Protein AF-A0A4U3AWV3-F1 (afdb_monomer)

Organism: NCBI:txid1890302

Structure (mmCIF, N/CA/C/O backbone):
data_AF-A0A4U3AWV3-F1
#
_entry.id   AF-A0A4U3AWV3-F1
#
loop_
_atom_site.group_PDB
_atom_site.id
_atom_site.type_symbol
_atom_site.label_atom_id
_atom_site.label_alt_id
_atom_site.label_comp_id
_atom_site.label_asym_id
_atom_site.label_entity_id
_atom_site.label_seq_id
_atom_site.pdbx_PDB_ins_code
_atom_site.Cartn_x
_atom_site.Cartn_y
_atom_site.Cartn_z
_atom_site.occupancy
_atom_site.B_iso_or_equiv
_atom_site.auth_seq_id
_atom_site.auth_comp_id
_atom_site.auth_asym_id
_atom_site.auth_atom_id
_atom_site.pdbx_PDB_model_num
ATOM 1 N N . LEU A 1 1 ? 7.880 30.386 -1.476 1.00 82.19 1 LEU A N 1
ATOM 2 C CA . LEU A 1 1 ? 9.144 29.768 -1.946 1.00 82.19 1 LEU A CA 1
ATOM 3 C C . LEU A 1 1 ? 9.639 28.678 -0.998 1.00 82.19 1 LEU A C 1
ATOM 5 O O . LEU A 1 1 ? 9.719 27.547 -1.443 1.00 82.19 1 LEU A O 1
ATOM 9 N N . PHE A 1 2 ? 9.853 28.958 0.294 1.00 93.25 2 PHE A N 1
ATOM 10 C CA . PHE A 1 2 ? 10.348 27.966 1.268 1.00 93.25 2 PHE A CA 1
ATOM 11 C C . PHE A 1 2 ? 9.569 26.633 1.290 1.00 93.25 2 PHE A C 1
ATOM 13 O O . PHE A 1 2 ? 10.170 25.578 1.136 1.00 93.25 2 PHE A O 1
ATOM 20 N N . ILE A 1 3 ? 8.232 26.672 1.379 1.00 95.44 3 ILE A N 1
ATOM 21 C CA . ILE A 1 3 ? 7.384 25.461 1.382 1.00 95.44 3 ILE A CA 1
ATOM 22 C C . ILE A 1 3 ? 7.586 24.621 0.110 1.00 95.44 3 ILE A C 1
ATOM 24 O O . ILE A 1 3 ? 7.703 23.404 0.190 1.00 95.44 3 ILE A O 1
ATOM 28 N N . ALA A 1 4 ? 7.669 25.267 -1.058 1.00 94.56 4 ALA A N 1
ATOM 29 C CA . ALA A 1 4 ? 7.855 24.577 -2.333 1.00 94.56 4 ALA A CA 1
ATOM 30 C C . ALA A 1 4 ? 9.228 23.896 -2.406 1.00 94.56 4 ALA A C 1
ATOM 32 O O . ALA A 1 4 ? 9.315 22.744 -2.825 1.00 94.56 4 ALA A O 1
ATOM 33 N N . THR A 1 5 ? 10.287 24.564 -1.943 1.00 96.00 5 THR A N 1
ATOM 34 C CA . THR A 1 5 ? 11.630 23.975 -1.867 1.00 96.00 5 THR A CA 1
ATOM 35 C C . THR A 1 5 ? 11.672 22.793 -0.901 1.00 96.00 5 THR A C 1
ATOM 37 O O . THR A 1 5 ? 12.226 21.756 -1.250 1.00 96.00 5 THR A O 1
ATOM 40 N N . VAL A 1 6 ? 11.047 22.909 0.276 1.00 97.06 6 VAL A N 1
ATOM 41 C CA . VAL A 1 6 ? 10.999 21.824 1.271 1.00 97.06 6 VAL A CA 1
ATOM 42 C C . VAL A 1 6 ? 10.217 20.620 0.745 1.00 97.06 6 VAL A C 1
ATOM 44 O O . VAL A 1 6 ? 10.702 19.498 0.864 1.00 97.06 6 VAL A O 1
ATOM 47 N N . LEU A 1 7 ? 9.056 20.826 0.112 1.00 96.81 7 LEU A N 1
ATOM 48 C CA . LEU A 1 7 ? 8.305 19.729 -0.507 1.00 96.81 7 LEU A CA 1
ATOM 49 C C . LEU A 1 7 ? 9.101 19.075 -1.636 1.00 96.81 7 LEU A C 1
ATOM 51 O O . LEU A 1 7 ? 9.144 17.855 -1.703 1.00 96.81 7 LEU A O 1
ATOM 55 N N . THR A 1 8 ? 9.750 19.870 -2.490 1.00 96.44 8 THR A N 1
ATOM 56 C CA . THR A 1 8 ? 10.525 19.351 -3.628 1.00 96.44 8 THR A CA 1
ATOM 57 C C . THR A 1 8 ? 11.744 18.557 -3.159 1.00 96.44 8 THR A C 1
ATOM 59 O O . THR A 1 8 ? 12.007 17.473 -3.670 1.00 96.44 8 THR A O 1
ATOM 62 N N . ALA A 1 9 ? 12.471 19.054 -2.154 1.00 96.00 9 ALA A N 1
ATOM 63 C CA . ALA A 1 9 ? 13.581 18.326 -1.545 1.00 96.00 9 ALA A CA 1
ATOM 64 C C . ALA A 1 9 ? 13.106 17.056 -0.820 1.00 96.00 9 ALA A C 1
ATOM 66 O O . ALA A 1 9 ? 13.731 16.007 -0.952 1.00 96.00 9 ALA A O 1
ATOM 67 N N . GLY A 1 10 ? 11.980 17.125 -0.103 1.00 95.81 10 GLY A N 1
ATOM 68 C CA . GLY A 1 10 ? 11.387 15.979 0.586 1.00 95.81 10 GLY A CA 1
ATOM 69 C C . GLY A 1 10 ? 10.923 14.880 -0.371 1.00 95.81 10 GLY A C 1
ATOM 70 O O . GLY A 1 10 ? 11.208 13.707 -0.141 1.00 95.81 10 GLY A O 1
ATOM 71 N N . THR A 1 11 ? 10.259 15.232 -1.475 1.00 94.62 11 THR A N 1
ATOM 72 C CA . THR A 1 11 ? 9.837 14.250 -2.486 1.00 94.62 11 THR A CA 1
ATOM 73 C C . THR A 1 11 ? 11.026 13.668 -3.242 1.00 94.62 11 THR A C 1
ATOM 75 O O . THR A 1 11 ? 11.068 12.455 -3.434 1.00 94.62 11 THR A O 1
ATOM 78 N N . ALA A 1 12 ? 12.024 14.482 -3.603 1.00 94.81 12 ALA A N 1
ATOM 79 C CA . ALA A 1 12 ? 13.261 13.991 -4.215 1.00 94.81 12 ALA A CA 1
ATOM 80 C C . ALA A 1 12 ? 14.004 13.004 -3.296 1.00 94.81 12 ALA A C 1
ATOM 82 O O . ALA A 1 12 ? 14.479 11.966 -3.753 1.00 94.81 12 ALA A O 1
ATOM 83 N N . PHE A 1 13 ? 14.041 13.280 -1.990 1.00 96.00 13 PHE A N 1
ATOM 84 C CA . PHE A 1 13 ? 14.609 12.368 -0.999 1.00 96.00 13 PHE A CA 1
ATOM 85 C C . PHE A 1 13 ? 13.831 11.045 -0.898 1.00 96.00 13 PHE A C 1
ATOM 87 O O . PHE A 1 13 ? 14.441 9.977 -0.855 1.00 96.00 13 PHE A O 1
ATOM 94 N N . LEU A 1 14 ? 12.494 11.087 -0.914 1.00 94.25 14 LEU A N 1
ATOM 95 C CA . LEU A 1 14 ? 11.664 9.875 -0.921 1.00 94.25 14 LEU A CA 1
ATOM 96 C C . LEU A 1 14 ? 11.871 9.027 -2.182 1.00 94.25 14 LEU A C 1
ATOM 98 O O . LEU A 1 14 ? 11.896 7.802 -2.087 1.00 94.25 14 LEU A O 1
ATOM 102 N N . LEU A 1 15 ? 12.046 9.658 -3.347 1.00 94.75 15 LEU A N 1
ATOM 103 C CA . LEU A 1 15 ? 12.365 8.945 -4.587 1.00 94.75 15 LEU A CA 1
ATOM 104 C C . LEU A 1 15 ? 13.713 8.228 -4.481 1.00 94.75 15 LEU A C 1
ATOM 106 O O . LEU A 1 15 ? 13.785 7.035 -4.768 1.00 94.75 15 LEU A O 1
ATOM 110 N N . TRP A 1 16 ? 14.741 8.918 -3.982 1.00 95.06 16 TRP A N 1
ATOM 111 C CA . TRP A 1 16 ? 16.053 8.314 -3.745 1.00 95.06 16 TRP A CA 1
ATOM 112 C C . TRP A 1 16 ? 15.980 7.129 -2.767 1.00 95.06 16 TRP A C 1
ATOM 114 O O . TRP A 1 16 ? 16.566 6.077 -3.021 1.00 95.06 16 TRP A O 1
ATOM 124 N N . LEU A 1 17 ? 15.206 7.243 -1.681 1.00 93.94 17 LEU A N 1
ATOM 125 C CA . LEU A 1 17 ? 14.953 6.113 -0.779 1.00 93.94 17 LEU A CA 1
ATOM 126 C C . LEU A 1 17 ? 14.254 4.948 -1.494 1.00 93.94 17 LEU A C 1
ATOM 128 O O . LEU A 1 17 ? 14.614 3.791 -1.278 1.00 93.94 17 LEU A O 1
ATOM 132 N N . GLY A 1 18 ? 13.283 5.236 -2.363 1.00 94.12 18 GLY A N 1
ATOM 133 C CA . GLY A 1 18 ? 12.610 4.223 -3.177 1.00 94.12 18 GLY A CA 1
ATOM 134 C C . GLY A 1 18 ? 13.578 3.470 -4.093 1.00 94.12 18 GLY A C 1
ATOM 135 O O . GLY A 1 18 ? 13.503 2.244 -4.204 1.00 94.12 18 GLY A O 1
ATOM 136 N N . GLU A 1 19 ? 14.533 4.170 -4.701 1.00 94.56 19 GLU A N 1
ATOM 137 C CA . GLU A 1 19 ? 15.590 3.549 -5.508 1.00 94.56 19 GLU A CA 1
ATOM 138 C C . GLU A 1 19 ? 16.514 2.669 -4.657 1.00 94.56 19 GLU A C 1
ATOM 140 O O . GLU A 1 19 ? 16.811 1.539 -5.049 1.00 94.56 19 GLU A O 1
ATOM 145 N N . GLN A 1 20 ? 16.896 3.117 -3.456 1.00 94.00 20 GLN A N 1
ATOM 146 C CA . GLN A 1 20 ? 17.714 2.315 -2.536 1.00 94.00 20 GLN A CA 1
ATOM 147 C C . GLN A 1 20 ? 17.013 1.031 -2.078 1.00 94.00 20 GLN A C 1
ATOM 149 O O . GLN A 1 20 ? 17.647 -0.026 -2.009 1.00 94.00 20 GLN A O 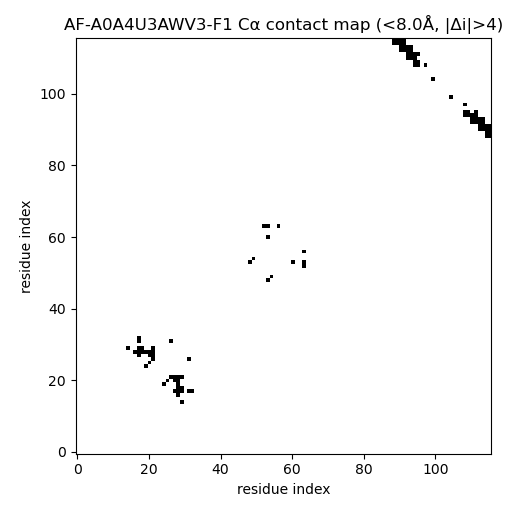1
ATOM 154 N N . ILE A 1 21 ? 15.706 1.097 -1.806 1.00 92.44 21 ILE A N 1
ATOM 155 C CA . ILE A 1 21 ? 14.896 -0.085 -1.475 1.00 92.44 21 ILE A CA 1
ATOM 156 C C . ILE A 1 21 ? 14.796 -1.022 -2.682 1.00 92.44 21 ILE A C 1
ATOM 158 O O . ILE A 1 21 ? 14.828 -2.234 -2.510 1.00 92.44 21 ILE A O 1
ATOM 162 N N . THR A 1 22 ? 14.706 -0.488 -3.900 1.00 93.50 22 THR A N 1
ATOM 163 C CA . THR A 1 22 ? 14.670 -1.318 -5.116 1.00 93.50 22 THR A CA 1
ATOM 164 C C . THR A 1 22 ? 16.003 -2.035 -5.347 1.00 93.50 22 THR A C 1
ATOM 166 O O . THR A 1 22 ? 16.011 -3.195 -5.743 1.00 93.50 22 THR A O 1
ATOM 169 N N . ALA A 1 23 ? 17.130 -1.368 -5.083 1.00 92.25 23 ALA A N 1
ATOM 170 C CA . ALA A 1 23 ? 18.462 -1.926 -5.309 1.00 92.25 23 ALA A CA 1
ATOM 171 C C . ALA A 1 23 ? 18.866 -2.991 -4.273 1.00 92.25 23 ALA A C 1
ATOM 173 O O . ALA A 1 23 ? 19.492 -3.984 -4.634 1.00 92.25 23 ALA A O 1
ATOM 174 N N . ASN A 1 24 ? 18.518 -2.790 -2.997 1.00 89.62 24 ASN A N 1
ATOM 175 C CA . ASN A 1 24 ? 18.966 -3.651 -1.893 1.00 89.62 24 ASN A CA 1
ATOM 176 C C . ASN A 1 24 ? 17.843 -4.487 -1.255 1.00 89.62 24 ASN A C 1
ATOM 178 O O . ASN A 1 24 ? 18.107 -5.308 -0.377 1.00 89.62 24 ASN A O 1
ATOM 182 N N . GLY A 1 25 ? 16.590 -4.242 -1.634 1.00 85.69 25 GLY A N 1
ATOM 183 C CA . GLY A 1 25 ? 15.403 -4.851 -1.041 1.00 85.69 25 GLY A CA 1
ATOM 184 C C . GLY A 1 25 ? 14.659 -5.784 -1.994 1.00 85.69 25 GLY A C 1
ATOM 185 O O . GLY A 1 25 ?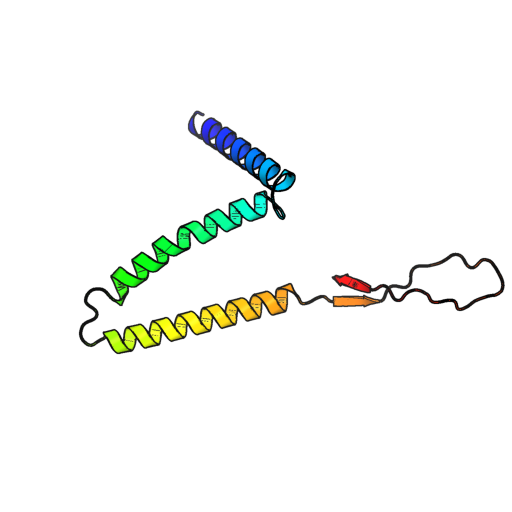 15.227 -6.361 -2.918 1.00 85.69 25 GLY A O 1
ATOM 186 N N . VAL A 1 26 ? 13.360 -5.961 -1.735 1.00 86.62 26 VAL A N 1
ATOM 187 C CA . VAL A 1 26 ? 12.484 -6.871 -2.486 1.00 86.62 26 VAL A CA 1
ATOM 188 C C . VAL A 1 26 ? 11.396 -6.073 -3.201 1.00 86.62 26 VAL A C 1
ATOM 190 O O . VAL A 1 26 ? 10.637 -5.339 -2.570 1.00 86.62 26 VAL A O 1
ATOM 193 N N . GLY A 1 27 ? 11.279 -6.271 -4.515 1.00 87.81 27 GLY A N 1
ATOM 194 C CA . GLY A 1 27 ? 10.234 -5.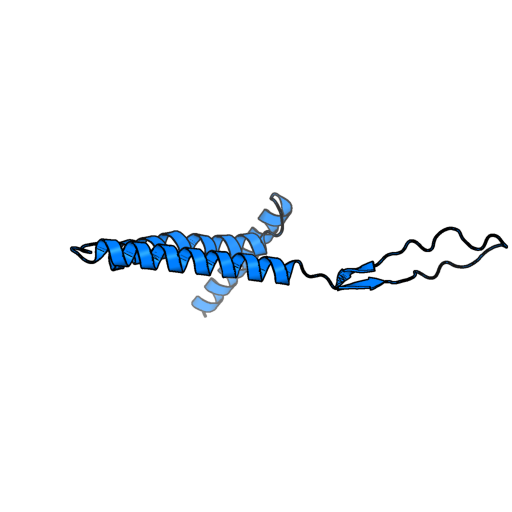660 -5.338 1.00 87.81 27 GLY A CA 1
ATOM 195 C C . GLY A 1 27 ? 10.534 -4.216 -5.754 1.00 87.81 27 GLY A C 1
ATOM 196 O O . GLY A 1 27 ? 11.687 -3.811 -5.861 1.00 87.81 27 GLY A O 1
ATOM 197 N N . ASN A 1 28 ? 9.481 -3.442 -6.039 1.00 91.88 28 ASN A N 1
ATOM 198 C CA . ASN A 1 28 ? 9.590 -2.034 -6.428 1.00 91.88 28 ASN A CA 1
ATOM 199 C C . ASN A 1 28 ? 9.527 -1.139 -5.182 1.00 91.88 28 ASN A C 1
ATOM 201 O O . ASN A 1 28 ? 8.493 -1.068 -4.510 1.00 91.88 28 ASN A O 1
ATOM 205 N N . GLY A 1 29 ? 10.618 -0.436 -4.885 1.00 89.94 29 GLY A N 1
ATOM 206 C CA . GLY A 1 29 ? 10.741 0.376 -3.678 1.00 89.94 29 GLY A CA 1
ATOM 207 C C . GLY A 1 29 ? 9.777 1.560 -3.617 1.00 89.94 29 GLY A C 1
ATOM 208 O O . GLY A 1 29 ? 9.282 1.873 -2.537 1.00 89.94 29 GLY A O 1
ATOM 209 N N . ILE A 1 30 ? 9.409 2.163 -4.752 1.00 92.50 30 ILE A N 1
ATOM 210 C CA . ILE A 1 30 ? 8.389 3.226 -4.779 1.00 92.50 30 ILE A CA 1
ATOM 211 C C . ILE A 1 30 ? 7.019 2.649 -4.400 1.00 92.50 30 ILE A C 1
ATOM 213 O O . ILE A 1 30 ? 6.317 3.214 -3.560 1.00 92.50 30 ILE A O 1
ATOM 217 N N . SER A 1 31 ? 6.650 1.491 -4.959 1.00 92.81 31 SER A N 1
ATOM 218 C CA . SER A 1 31 ? 5.405 0.798 -4.596 1.00 92.81 31 SER A CA 1
ATOM 219 C C . SER A 1 31 ? 5.373 0.426 -3.112 1.00 92.81 31 SER A C 1
ATOM 221 O O . SER A 1 31 ? 4.335 0.576 -2.470 1.00 92.81 31 SER A O 1
ATOM 223 N N . MET A 1 32 ? 6.511 0.007 -2.549 1.00 92.06 32 MET A N 1
ATOM 224 C CA . MET A 1 32 ? 6.635 -0.303 -1.122 1.00 92.06 32 MET A CA 1
ATOM 225 C C . MET A 1 32 ? 6.457 0.929 -0.232 1.00 92.06 32 MET A C 1
ATOM 227 O O . MET A 1 32 ? 5.803 0.825 0.802 1.00 92.06 32 MET A O 1
ATOM 231 N N . ILE A 1 33 ? 6.968 2.098 -0.630 1.00 93.31 33 ILE A N 1
ATOM 232 C CA . ILE A 1 33 ? 6.751 3.352 0.112 1.00 93.31 33 ILE A CA 1
ATOM 233 C C . ILE A 1 33 ? 5.264 3.727 0.119 1.00 93.31 33 ILE A C 1
ATOM 235 O O . ILE A 1 33 ? 4.716 4.045 1.176 1.00 93.31 33 ILE A O 1
ATOM 239 N N . ILE A 1 34 ? 4.589 3.645 -1.035 1.00 92.94 34 ILE A N 1
ATOM 240 C CA . ILE A 1 34 ? 3.145 3.919 -1.130 1.00 92.94 34 ILE A CA 1
ATOM 241 C C . ILE A 1 34 ? 2.363 2.934 -0.250 1.00 92.94 34 ILE A C 1
ATOM 243 O O . ILE A 1 34 ? 1.500 3.342 0.528 1.00 92.94 34 ILE A O 1
ATOM 247 N N . PHE A 1 35 ? 2.698 1.644 -0.327 1.00 93.25 35 PHE A N 1
ATOM 248 C CA . PHE A 1 35 ? 2.083 0.602 0.491 1.00 93.25 35 PHE A CA 1
ATOM 249 C C . PHE A 1 35 ? 2.285 0.848 1.992 1.00 93.25 35 PHE A C 1
ATOM 251 O O . PHE A 1 35 ? 1.321 0.799 2.754 1.00 93.25 35 PHE A O 1
ATOM 258 N N . ALA A 1 36 ? 3.506 1.176 2.417 1.00 92.62 36 ALA A N 1
ATOM 259 C CA . ALA A 1 36 ? 3.809 1.487 3.810 1.00 92.62 36 ALA A CA 1
ATOM 260 C C . ALA A 1 36 ? 2.996 2.689 4.312 1.00 92.62 36 ALA A C 1
ATOM 262 O O . ALA A 1 36 ? 2.474 2.647 5.425 1.00 92.62 36 ALA A O 1
ATOM 263 N N . GLY A 1 37 ? 2.821 3.722 3.479 1.00 92.25 37 GLY A N 1
ATOM 264 C CA . GLY A 1 37 ? 1.973 4.873 3.794 1.00 92.25 37 GLY A CA 1
ATOM 265 C C . GLY A 1 37 ? 0.504 4.500 4.018 1.00 92.25 37 GLY A C 1
ATOM 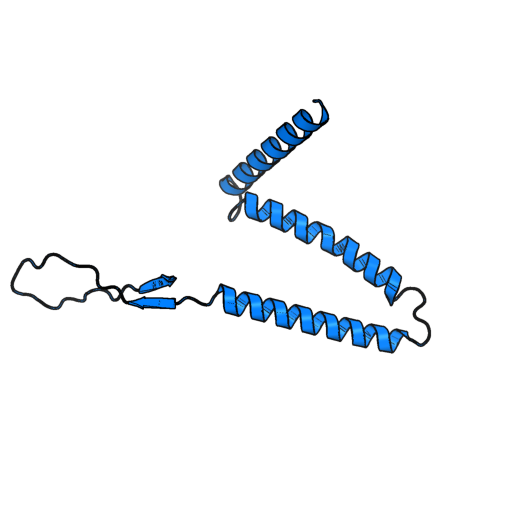266 O O . GLY A 1 37 ? -0.109 4.968 4.977 1.00 92.25 37 GLY A O 1
ATOM 267 N N . LEU A 1 38 ? -0.052 3.615 3.184 1.00 92.88 38 LEU A N 1
ATOM 268 C CA . LEU A 1 38 ? -1.424 3.117 3.348 1.00 92.88 38 LEU A CA 1
ATOM 269 C C . LEU A 1 38 ? -1.573 2.262 4.614 1.00 92.88 38 LEU A C 1
ATOM 271 O O . LEU A 1 38 ? -2.515 2.451 5.384 1.00 92.88 38 LEU A O 1
ATOM 275 N N . VAL A 1 39 ? -0.632 1.348 4.860 1.00 93.62 39 VAL A N 1
ATOM 276 C CA . VAL A 1 39 ? -0.672 0.448 6.023 1.00 93.62 39 VAL A CA 1
ATOM 277 C C . VAL A 1 39 ? -0.476 1.209 7.334 1.00 93.62 39 VAL A C 1
ATOM 279 O O . VAL A 1 39 ? -1.141 0.898 8.320 1.00 93.62 39 VAL A O 1
ATOM 282 N N . ALA A 1 40 ? 0.361 2.247 7.350 1.00 94.12 40 ALA A N 1
ATOM 283 C CA . ALA A 1 40 ? 0.594 3.076 8.533 1.00 94.12 40 ALA A CA 1
ATOM 284 C C . ALA A 1 40 ? -0.673 3.791 9.040 1.00 94.12 40 ALA A C 1
ATOM 286 O O . ALA A 1 40 ? -0.758 4.119 10.224 1.00 94.12 40 ALA A O 1
ATOM 287 N N . ALA A 1 41 ? -1.675 4.007 8.181 1.00 91.69 41 ALA A N 1
ATOM 288 C CA . ALA A 1 41 ? -2.950 4.604 8.575 1.00 91.69 41 ALA A CA 1
ATOM 289 C C . ALA A 1 41 ? -3.914 3.604 9.246 1.00 91.69 41 ALA A C 1
ATOM 291 O O . ALA A 1 41 ? -4.788 4.018 10.014 1.00 91.69 41 ALA A O 1
ATOM 292 N N . ILE A 1 42 ? -3.751 2.296 9.005 1.00 92.12 42 ILE A N 1
ATOM 293 C CA . ILE A 1 42 ? -4.665 1.248 9.494 1.00 92.12 42 ILE A CA 1
ATOM 294 C C . ILE A 1 42 ? -4.806 1.254 11.027 1.00 92.12 42 ILE A C 1
ATOM 296 O O . ILE A 1 42 ? -5.945 1.241 11.499 1.00 92.12 42 ILE A O 1
ATOM 300 N N . PRO A 1 43 ? -3.724 1.324 11.834 1.00 91.31 43 PRO A N 1
ATOM 301 C CA . PRO A 1 43 ? -3.844 1.317 13.292 1.00 91.31 43 PRO A CA 1
ATOM 302 C C . PRO A 1 43 ? -4.646 2.504 13.832 1.00 91.31 43 PRO A C 1
ATOM 304 O O . PRO A 1 43 ? -5.410 2.357 14.784 1.00 91.31 43 PRO A O 1
ATOM 307 N N . ASN A 1 44 ? -4.506 3.681 13.215 1.00 92.38 44 ASN A N 1
ATOM 308 C CA . ASN A 1 44 ? -5.251 4.872 13.619 1.00 92.38 44 ASN A CA 1
ATOM 309 C C . ASN A 1 44 ? -6.753 4.681 13.362 1.00 92.38 44 ASN A C 1
ATOM 311 O O . ASN A 1 44 ? -7.566 4.883 14.262 1.00 92.38 44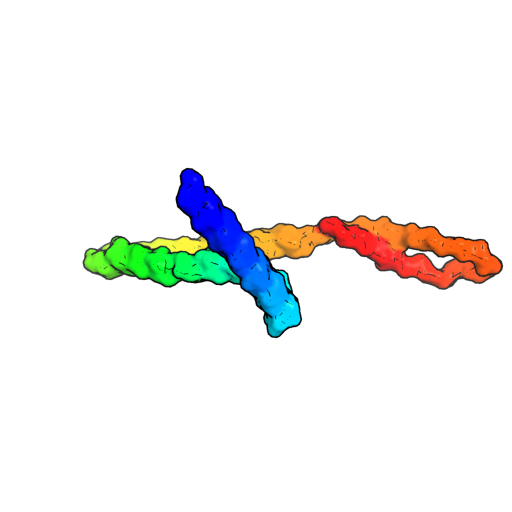 ASN A O 1
ATOM 315 N N . VAL A 1 45 ? -7.116 4.191 12.174 1.00 88.94 45 VAL A N 1
ATOM 316 C CA . VAL A 1 45 ? -8.514 3.882 11.835 1.00 88.94 45 VAL A CA 1
ATOM 317 C C . VAL A 1 45 ? -9.087 2.810 12.769 1.00 88.94 45 VAL A C 1
ATOM 319 O O . VAL A 1 45 ? -10.198 2.971 13.270 1.00 88.94 45 VAL A O 1
ATOM 322 N N . ALA A 1 46 ? -8.328 1.753 13.071 1.00 87.88 46 ALA A N 1
ATOM 323 C CA . ALA A 1 46 ? -8.760 0.702 13.994 1.00 87.88 46 ALA A CA 1
ATOM 324 C C . ALA A 1 46 ? -9.033 1.242 15.409 1.00 87.88 46 ALA A C 1
ATOM 326 O O . ALA A 1 46 ? -10.063 0.923 16.005 1.00 87.88 46 ALA A O 1
ATOM 327 N N . ASN A 1 47 ? -8.158 2.114 15.920 1.00 89.00 47 ASN A N 1
ATOM 328 C CA . ASN A 1 47 ? -8.359 2.771 17.212 1.00 89.00 47 ASN A CA 1
ATOM 329 C C . ASN A 1 47 ? -9.587 3.688 17.209 1.00 89.00 47 ASN A C 1
ATOM 331 O O . ASN A 1 47 ? -10.363 3.667 18.161 1.00 89.00 47 ASN A O 1
ATOM 335 N N . GLN A 1 48 ? -9.809 4.458 16.141 1.00 88.06 48 GLN A N 1
ATOM 336 C CA . GLN A 1 48 ? -11.002 5.304 16.023 1.00 88.06 48 GLN A CA 1
ATOM 337 C C . GLN A 1 48 ? -12.289 4.475 16.040 1.00 88.06 48 GLN A C 1
ATOM 339 O O . GLN A 1 48 ? -13.231 4.822 16.750 1.00 88.06 48 GLN A O 1
ATOM 344 N N . ILE A 1 49 ? -12.313 3.353 15.316 1.00 86.06 49 ILE A N 1
ATOM 345 C CA . ILE A 1 49 ? -13.446 2.421 15.322 1.00 86.06 49 ILE A CA 1
ATOM 346 C C . ILE A 1 49 ? -13.671 1.858 16.728 1.00 86.06 49 ILE A C 1
ATOM 348 O O . ILE A 1 49 ? -14.812 1.798 17.183 1.00 86.06 49 ILE A O 1
ATOM 352 N N . TYR A 1 50 ? -12.601 1.479 17.432 1.00 83.62 50 TYR A N 1
ATOM 353 C CA . TYR A 1 50 ? -12.699 0.965 18.795 1.00 83.62 50 TYR A CA 1
ATOM 354 C C . TYR A 1 50 ? -13.321 1.989 19.755 1.00 83.62 50 TYR A C 1
ATOM 356 O O . TYR A 1 50 ? -14.297 1.690 20.444 1.00 83.62 50 TYR A O 1
ATOM 364 N N . LEU A 1 51 ? -12.804 3.218 19.746 1.00 84.62 51 LEU A N 1
ATOM 365 C CA . LEU A 1 51 ? -13.294 4.298 20.603 1.00 84.62 51 LEU A CA 1
ATOM 366 C C . LEU A 1 51 ? -14.748 4.677 20.287 1.00 84.62 51 LEU A C 1
ATOM 368 O O . LEU A 1 51 ? -15.510 4.979 21.196 1.00 84.62 51 LEU A O 1
ATOM 372 N N . GLN A 1 52 ? -15.155 4.644 19.016 1.00 79.94 52 GLN A N 1
ATOM 373 C CA . GLN A 1 52 ? -16.513 5.032 18.618 1.00 79.94 52 GLN A CA 1
ATOM 374 C C . GLN A 1 52 ? -17.558 3.935 18.829 1.00 79.94 52 GLN A C 1
ATOM 376 O O . GLN A 1 52 ? -18.693 4.246 19.173 1.00 79.94 52 GLN A O 1
ATOM 381 N N . GLN A 1 53 ? -17.210 2.673 18.570 1.00 75.38 53 GLN A N 1
ATOM 382 C CA . GLN A 1 53 ? -18.188 1.578 18.512 1.00 75.38 53 GLN A CA 1
ATOM 383 C C . GLN A 1 53 ? -18.188 0.701 19.771 1.00 75.38 53 GLN A C 1
ATOM 385 O O . GLN A 1 53 ? -19.175 0.018 20.034 1.00 75.38 53 GLN A O 1
ATOM 390 N N . PHE A 1 54 ? -17.089 0.675 20.534 1.00 73.38 54 PHE A N 1
ATOM 391 C CA . PHE A 1 54 ? -16.919 -0.255 21.658 1.00 73.38 54 PHE A CA 1
ATOM 392 C C . PHE A 1 54 ? -16.748 0.438 23.010 1.00 73.38 54 PHE A C 1
ATOM 394 O O . PHE A 1 54 ? -17.123 -0.130 24.038 1.00 73.38 54 PHE A O 1
ATOM 401 N N . GLN A 1 55 ? -16.244 1.673 23.040 1.00 68.00 55 GLN A N 1
ATOM 402 C CA . GLN A 1 55 ? -16.202 2.446 24.276 1.00 68.00 55 GLN A CA 1
ATOM 403 C C . GLN A 1 55 ? -17.626 2.906 24.635 1.00 68.00 55 GLN A C 1
ATOM 405 O O . GLN A 1 55 ? -18.248 3.661 23.897 1.00 68.00 55 GLN A O 1
ATOM 410 N N . ASN A 1 56 ? -18.144 2.448 25.780 1.00 64.88 56 ASN A N 1
ATOM 411 C CA . ASN A 1 56 ? -19.505 2.719 26.280 1.00 64.88 56 ASN A CA 1
ATOM 412 C C . ASN A 1 56 ? -20.660 2.059 25.498 1.00 64.88 56 ASN A C 1
ATOM 414 O O . ASN A 1 56 ? -21.787 2.544 25.549 1.00 64.88 56 ASN A O 1
ATOM 418 N N . ALA A 1 57 ? -20.420 0.932 24.823 1.00 66.31 57 ALA A N 1
ATOM 419 C CA . ALA A 1 57 ? -21.436 0.278 23.988 1.00 66.31 57 ALA A CA 1
ATOM 420 C C . ALA A 1 57 ? -22.670 -0.264 24.750 1.00 66.31 57 ALA A C 1
ATOM 422 O O . ALA A 1 57 ? -23.676 -0.574 24.112 1.00 66.31 57 ALA A O 1
ATOM 423 N N . GLY A 1 58 ? -22.619 -0.359 26.087 1.00 73.25 58 GLY A N 1
ATOM 424 C CA . GLY A 1 58 ? -23.757 -0.740 26.933 1.00 73.25 58 GLY A CA 1
ATOM 425 C C . GLY A 1 58 ? -24.494 -1.976 26.406 1.00 73.25 58 GLY A C 1
ATOM 426 O O . GLY A 1 58 ? -23.878 -3.004 26.137 1.00 73.25 58 GLY A O 1
ATOM 427 N N . ASP A 1 59 ? -25.804 -1.843 26.199 1.00 71.81 59 ASP A N 1
ATOM 428 C CA . ASP A 1 59 ? -26.691 -2.909 25.705 1.00 71.81 59 ASP A CA 1
ATOM 429 C C . ASP A 1 59 ? -26.620 -3.120 24.173 1.00 71.81 59 ASP A C 1
ATOM 431 O O . ASP A 1 59 ? -27.078 -4.123 23.631 1.00 71.81 59 ASP A O 1
ATOM 435 N N . GLN A 1 60 ? -25.997 -2.194 23.434 1.00 75.69 60 GLN A N 1
ATOM 436 C CA . GLN A 1 60 ? -25.841 -2.277 21.975 1.00 75.69 60 GLN A CA 1
ATOM 437 C C . GLN A 1 60 ? -24.552 -2.989 21.546 1.00 75.69 60 GLN A C 1
ATOM 439 O O . GLN A 1 60 ? -24.289 -3.115 20.347 1.00 75.69 60 GLN A O 1
ATOM 444 N N . LEU A 1 61 ? -23.737 -3.468 22.486 1.00 77.12 61 LEU A N 1
ATOM 445 C CA . LEU A 1 61 ? -22.449 -4.107 22.204 1.00 77.12 61 LEU A CA 1
ATOM 446 C C . LEU A 1 61 ? -22.601 -5.308 21.254 1.00 77.12 61 LEU A C 1
ATOM 448 O O . LEU A 1 61 ? -21.843 -5.440 20.293 1.00 77.12 61 LEU A O 1
ATOM 452 N N . PHE A 1 62 ? -23.640 -6.126 21.448 1.00 79.19 62 PHE A N 1
ATOM 453 C CA . PHE A 1 62 ? -23.933 -7.265 20.572 1.00 79.19 62 PHE A CA 1
ATOM 454 C C . PHE A 1 62 ? -24.221 -6.838 19.121 1.00 79.19 62 PHE A C 1
ATOM 456 O O . PHE A 1 62 ? -23.700 -7.430 18.174 1.00 79.19 62 PHE A O 1
ATOM 463 N N . MET A 1 63 ? -24.988 -5.760 18.931 1.00 82.19 63 MET A N 1
ATOM 464 C CA . MET A 1 63 ? -25.322 -5.237 17.602 1.00 82.19 63 MET A CA 1
ATOM 465 C C . MET A 1 63 ? -24.099 -4.629 16.898 1.00 82.19 63 MET A C 1
ATOM 467 O O . MET A 1 63 ? -23.916 -4.824 15.694 1.00 82.19 63 MET A O 1
ATOM 471 N N . HIS A 1 64 ? -23.224 -3.952 17.646 1.00 83.50 64 HIS A N 1
ATOM 472 C CA . HIS A 1 64 ? -21.970 -3.405 17.127 1.00 83.50 64 HIS A CA 1
ATOM 473 C C . HIS A 1 64 ? -21.002 -4.499 16.666 1.00 83.50 64 HIS A C 1
ATOM 475 O O . HIS A 1 64 ? -20.414 -4.372 15.590 1.00 83.50 64 HIS A O 1
ATOM 481 N N . ILE A 1 65 ? -20.892 -5.607 17.409 1.00 84.56 65 ILE A N 1
ATOM 482 C CA . ILE A 1 65 ? -20.086 -6.764 16.992 1.00 84.56 65 ILE A CA 1
ATOM 483 C C . ILE A 1 65 ? -20.598 -7.326 15.663 1.00 84.56 65 ILE A C 1
ATOM 485 O O . ILE A 1 65 ? -19.811 -7.486 14.730 1.00 84.56 65 ILE A O 1
ATOM 489 N N . ILE A 1 66 ? -21.907 -7.576 15.541 1.00 88.25 66 ILE A N 1
ATOM 490 C CA . ILE A 1 66 ? -22.496 -8.108 14.299 1.00 88.25 66 ILE A CA 1
ATOM 491 C C . ILE A 1 66 ? -22.209 -7.173 13.120 1.00 88.25 66 ILE A C 1
ATOM 493 O O . ILE A 1 66 ? -21.792 -7.628 12.053 1.00 88.25 66 ILE A O 1
ATOM 497 N N . LYS A 1 67 ? -22.378 -5.861 13.314 1.00 87.00 67 LYS A N 1
ATOM 498 C CA . LYS A 1 67 ? -22.096 -4.856 12.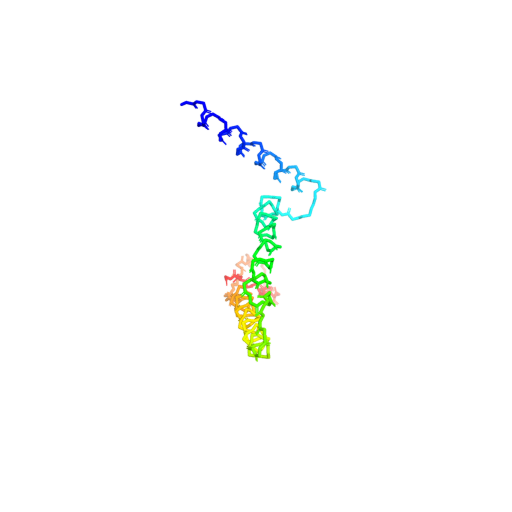283 1.00 87.00 67 LYS A CA 1
ATOM 499 C C . LYS A 1 67 ? -20.629 -4.883 11.845 1.00 87.00 67 LYS A C 1
ATOM 501 O O . LYS A 1 67 ? -20.356 -4.844 10.648 1.00 87.00 67 LYS A O 1
ATOM 506 N N . MET A 1 68 ? -19.694 -4.984 12.788 1.00 87.56 68 MET A N 1
ATOM 507 C CA . MET A 1 68 ? -18.260 -5.050 12.489 1.00 87.56 68 MET A CA 1
ATOM 508 C C . MET A 1 68 ? -17.875 -6.327 11.742 1.00 87.56 68 MET A C 1
ATOM 510 O O . MET A 1 68 ? -17.104 -6.261 10.784 1.00 87.56 68 MET A O 1
ATOM 514 N N . VAL A 1 69 ? -18.448 -7.470 12.124 1.00 90.75 69 VAL A N 1
ATOM 515 C CA . VAL A 1 69 ? -18.253 -8.738 11.405 1.00 90.75 69 VAL A CA 1
ATOM 516 C C . VAL A 1 69 ? -18.775 -8.630 9.972 1.00 90.75 69 VAL A C 1
ATOM 518 O O . VAL A 1 69 ? -18.073 -9.018 9.041 1.00 90.75 69 VAL A O 1
ATOM 521 N N . LEU A 1 70 ? -19.961 -8.045 9.776 1.00 93.12 70 LEU A N 1
ATOM 522 C CA . LEU A 1 70 ? -20.539 -7.839 8.446 1.00 93.12 70 LEU A CA 1
ATOM 523 C C . LEU A 1 70 ? -19.648 -6.941 7.578 1.00 93.12 70 LEU A C 1
ATOM 525 O O . LEU A 1 70 ? -19.366 -7.290 6.434 1.00 93.12 70 LEU A O 1
ATOM 529 N N . ILE A 1 71 ? -19.155 -5.825 8.122 1.00 91.06 71 ILE A N 1
ATOM 530 C CA . ILE A 1 71 ? -18.221 -4.933 7.416 1.00 91.06 71 ILE A CA 1
ATOM 531 C C . ILE A 1 71 ? -16.938 -5.684 7.037 1.00 91.06 71 ILE A C 1
ATOM 533 O O . ILE A 1 71 ? -16.491 -5.581 5.896 1.00 91.06 71 ILE A O 1
ATOM 537 N N . GLY A 1 72 ? -16.372 -6.475 7.953 1.00 92.81 72 GLY A N 1
ATOM 538 C CA . GLY A 1 72 ? -15.190 -7.295 7.673 1.00 92.81 72 GLY A CA 1
ATOM 539 C C . GLY A 1 72 ? -15.421 -8.292 6.533 1.00 92.81 72 GLY A C 1
ATOM 540 O O . GLY A 1 72 ? -14.577 -8.425 5.647 1.00 92.81 72 GLY A O 1
ATOM 541 N N . LEU A 1 73 ? -16.593 -8.930 6.505 1.00 95.62 73 LEU A N 1
ATOM 542 C CA . LEU A 1 73 ? -16.999 -9.846 5.436 1.00 95.62 73 LEU A CA 1
ATOM 543 C C . LEU A 1 73 ? -17.114 -9.136 4.080 1.00 95.62 73 LEU A C 1
ATOM 545 O O . LEU A 1 73 ? -16.643 -9.655 3.070 1.00 95.62 73 LEU A O 1
ATOM 549 N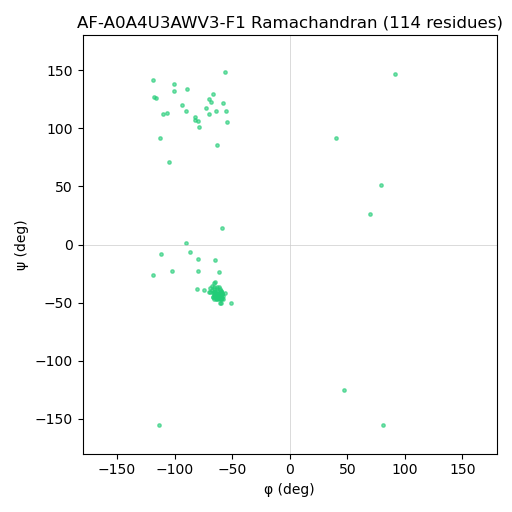 N . VAL A 1 74 ? -17.688 -7.930 4.058 1.00 95.81 74 VAL A N 1
ATOM 550 C CA . VAL A 1 74 ? -17.789 -7.106 2.843 1.00 95.81 74 VAL A CA 1
ATOM 551 C C . VAL A 1 74 ? -16.407 -6.688 2.341 1.00 95.81 74 VAL A C 1
ATOM 553 O O . VAL A 1 74 ? -16.138 -6.805 1.147 1.00 95.81 74 VAL A O 1
ATOM 556 N N . ILE A 1 75 ? -15.507 -6.254 3.230 1.00 94.12 75 ILE A N 1
ATOM 557 C CA . ILE A 1 75 ? -14.125 -5.913 2.859 1.00 94.12 75 ILE A CA 1
ATOM 558 C C . ILE A 1 75 ? -13.437 -7.127 2.231 1.00 94.12 75 ILE A C 1
ATOM 560 O O . ILE A 1 75 ? -12.823 -7.001 1.173 1.00 94.12 75 ILE A O 1
ATOM 564 N N . LEU A 1 76 ? -13.578 -8.307 2.837 1.00 95.62 76 LEU A N 1
ATOM 565 C CA . LEU A 1 76 ? -13.002 -9.538 2.303 1.00 95.62 76 LEU A CA 1
ATOM 566 C C . LEU A 1 76 ? -13.572 -9.871 0.918 1.00 95.62 76 LEU A C 1
ATOM 568 O O . LEU A 1 76 ? -12.807 -10.179 0.005 1.00 95.62 76 LEU A O 1
ATOM 572 N N . ALA A 1 77 ? -14.889 -9.750 0.730 1.00 96.44 77 ALA A N 1
ATOM 573 C CA . ALA A 1 77 ? -15.529 -9.964 -0.566 1.00 96.44 77 ALA A CA 1
ATOM 574 C C . ALA A 1 77 ? -15.001 -8.995 -1.639 1.00 96.44 77 ALA A C 1
ATOM 576 O O . ALA A 1 77 ? -14.711 -9.417 -2.760 1.00 96.44 77 ALA A O 1
ATOM 577 N N . ILE A 1 78 ? -14.810 -7.718 -1.291 1.00 96.75 78 ILE A N 1
ATOM 578 C CA . ILE A 1 78 ? -14.225 -6.716 -2.192 1.00 96.75 78 ILE A CA 1
ATOM 579 C C . ILE A 1 78 ? -12.781 -7.083 -2.537 1.00 96.75 78 ILE A C 1
ATOM 581 O O . ILE A 1 78 ? -12.427 -7.063 -3.711 1.00 96.75 78 ILE A O 1
ATOM 585 N N . VAL A 1 79 ? -11.955 -7.453 -1.554 1.00 95.56 79 VAL A N 1
ATOM 586 C CA . VAL A 1 79 ? -10.553 -7.838 -1.791 1.00 95.56 79 VAL A CA 1
ATOM 587 C C . VAL A 1 79 ? -10.471 -9.034 -2.738 1.00 95.56 79 VAL A C 1
ATOM 589 O O . VAL A 1 79 ? -9.721 -8.986 -3.711 1.00 95.56 79 VAL A O 1
ATOM 592 N N . VAL A 1 80 ? -11.276 -10.077 -2.517 1.00 96.06 80 VAL A N 1
ATOM 593 C CA . VAL A 1 80 ? -11.337 -11.237 -3.422 1.00 96.06 80 VAL A CA 1
ATOM 594 C C . VAL A 1 80 ? -11.798 -10.822 -4.820 1.00 96.06 80 VAL A C 1
ATOM 596 O O . VAL A 1 80 ? -11.204 -11.254 -5.807 1.00 96.06 80 VAL A O 1
ATOM 599 N N . GLY A 1 81 ? -12.807 -9.952 -4.920 1.00 96.31 81 GLY A N 1
ATOM 600 C CA . GLY A 1 81 ? -13.281 -9.416 -6.197 1.00 96.31 81 GLY A CA 1
ATOM 601 C C . GLY A 1 81 ? -12.200 -8.639 -6.951 1.00 96.31 81 GLY A C 1
ATOM 602 O O . GLY A 1 81 ? -11.984 -8.880 -8.138 1.00 96.31 81 GLY A O 1
ATOM 603 N N . VAL A 1 82 ? -11.467 -7.762 -6.261 1.00 96.19 82 VAL A N 1
ATOM 604 C CA . VAL A 1 82 ? -10.338 -7.016 -6.836 1.00 96.19 82 VAL A CA 1
ATOM 605 C C . VAL A 1 82 ? -9.255 -7.978 -7.311 1.00 96.19 82 VAL A C 1
ATOM 607 O O . VAL A 1 82 ? -8.806 -7.855 -8.444 1.00 96.19 82 VAL A O 1
ATOM 610 N N . ILE A 1 83 ? -8.880 -8.972 -6.500 1.00 95.19 83 ILE A N 1
ATOM 611 C CA . ILE A 1 83 ? -7.873 -9.975 -6.874 1.00 95.19 83 ILE A CA 1
ATOM 612 C C . ILE A 1 83 ? -8.312 -10.757 -8.118 1.00 95.19 83 ILE A C 1
ATOM 614 O O . ILE A 1 83 ? -7.508 -10.947 -9.030 1.00 95.19 83 ILE A O 1
ATOM 618 N N . TYR A 1 84 ? -9.574 -11.184 -8.178 1.00 94.44 84 TYR A N 1
ATOM 619 C CA . TYR A 1 84 ? -10.114 -11.932 -9.312 1.00 94.44 84 TYR A CA 1
ATOM 620 C C . TYR A 1 84 ? -10.025 -11.133 -10.615 1.00 94.44 84 TYR A C 1
ATOM 622 O O . TYR A 1 84 ? -9.569 -11.654 -11.631 1.00 94.44 84 TYR A O 1
ATOM 630 N N . ILE A 1 85 ? -10.408 -9.856 -10.574 1.00 93.88 85 ILE A N 1
ATOM 631 C CA . ILE A 1 85 ? -10.336 -8.969 -11.739 1.00 93.88 85 ILE A CA 1
ATOM 632 C C . ILE A 1 85 ? -8.882 -8.636 -12.094 1.00 93.88 85 ILE A C 1
ATOM 634 O O . ILE A 1 85 ? -8.529 -8.646 -13.268 1.00 93.88 85 ILE A O 1
ATOM 638 N N . GLN A 1 86 ? -8.020 -8.393 -11.106 1.00 91.31 86 GLN A N 1
ATOM 639 C CA . GLN A 1 86 ? -6.611 -8.055 -11.330 1.00 91.31 86 GLN A CA 1
ATOM 640 C C . GLN A 1 86 ? -5.819 -9.219 -11.947 1.00 91.31 86 GLN A C 1
ATOM 642 O O . GLN A 1 86 ? -4.886 -8.991 -12.712 1.00 91.31 86 GLN A O 1
ATOM 647 N N . GLN A 1 87 ? -6.173 -10.464 -11.616 1.00 90.00 87 GLN A N 1
ATOM 648 C CA . GLN A 1 87 ? -5.550 -11.662 -12.189 1.00 90.00 87 GLN A CA 1
ATOM 649 C C . GLN A 1 87 ? -6.201 -12.115 -13.503 1.00 90.00 87 GLN A C 1
ATOM 651 O O . GLN A 1 87 ? -5.704 -13.046 -14.143 1.00 90.00 87 GLN A O 1
ATOM 656 N N . ALA A 1 88 ? -7.307 -11.494 -13.916 1.00 87.56 88 ALA A N 1
ATOM 657 C CA . ALA A 1 88 ? -7.966 -11.832 -15.164 1.00 87.56 88 ALA A CA 1
ATOM 658 C C . ALA A 1 88 ? -7.099 -11.375 -16.343 1.00 87.56 88 ALA A C 1
ATOM 660 O O . ALA A 1 88 ? -6.930 -10.186 -16.582 1.00 87.56 88 ALA A O 1
ATOM 661 N N . VAL A 1 89 ? -6.568 -12.342 -17.090 1.00 82.06 89 VAL A N 1
ATOM 662 C CA . VAL A 1 89 ? -5.758 -12.096 -18.285 1.00 82.06 89 VAL A CA 1
ATOM 663 C C . VAL A 1 89 ? -6.455 -12.692 -19.495 1.00 82.06 89 VAL A C 1
ATOM 665 O O . VAL A 1 89 ? -6.768 -13.890 -19.539 1.00 82.06 89 VAL A O 1
ATOM 668 N N . ARG A 1 90 ? -6.642 -11.877 -20.527 1.00 83.38 90 ARG A N 1
ATOM 669 C CA . ARG A 1 90 ? -7.104 -12.321 -21.835 1.00 83.38 90 ARG A CA 1
ATOM 670 C C . ARG A 1 90 ? -5.916 -12.865 -22.623 1.00 83.38 90 ARG A C 1
ATOM 672 O O . ARG A 1 90 ? -5.082 -12.126 -23.133 1.00 83.38 90 ARG A O 1
ATOM 679 N N . LYS A 1 91 ? -5.864 -14.187 -22.778 1.00 76.50 91 LYS A N 1
ATOM 680 C CA . LYS A 1 91 ? -4.843 -14.855 -23.599 1.00 76.50 91 LYS A CA 1
ATOM 681 C C . LYS A 1 91 ? -5.223 -14.763 -25.078 1.00 76.50 91 LYS A C 1
ATOM 683 O O . LYS A 1 91 ? -6.133 -15.466 -25.516 1.00 76.50 91 LYS A O 1
ATOM 688 N N . ILE A 1 92 ? -4.533 -13.925 -25.852 1.00 76.94 92 ILE A N 1
ATOM 689 C CA . ILE A 1 92 ? -4.692 -13.886 -27.315 1.00 76.94 92 ILE A CA 1
ATOM 690 C C . ILE A 1 92 ? -3.624 -14.798 -27.940 1.00 76.94 92 ILE A C 1
ATOM 692 O O . ILE A 1 92 ? -2.432 -14.564 -27.711 1.00 76.94 92 ILE A O 1
ATOM 696 N N . PRO A 1 93 ? -4.005 -15.851 -28.691 1.00 71.69 93 PRO A N 1
ATOM 697 C CA . PRO A 1 93 ? -3.040 -16.748 -29.315 1.00 71.69 93 PRO A CA 1
ATOM 698 C C . PRO A 1 93 ? -2.322 -16.023 -30.454 1.00 71.69 93 PRO A C 1
ATOM 700 O O . PRO A 1 93 ? -2.964 -15.508 -31.369 1.00 71.69 93 PRO A O 1
ATOM 703 N N . ILE A 1 94 ? -0.991 -15.997 -30.407 1.00 70.75 94 ILE A N 1
ATOM 704 C CA . ILE A 1 94 ? -0.156 -15.463 -31.482 1.00 70.75 94 ILE A CA 1
ATOM 705 C C . ILE A 1 94 ? 0.745 -16.569 -32.023 1.00 70.75 94 ILE A C 1
ATOM 707 O O . ILE A 1 94 ? 1.264 -17.407 -31.287 1.00 70.75 94 ILE A O 1
ATOM 711 N N . GLN A 1 95 ? 0.937 -16.576 -33.336 1.00 67.62 95 GLN A N 1
ATOM 712 C CA . GLN A 1 95 ? 1.899 -17.453 -33.988 1.00 67.62 95 GLN A CA 1
ATOM 713 C C . GLN A 1 95 ? 3.076 -16.588 -34.424 1.00 67.62 95 GLN A C 1
ATOM 715 O O . GLN A 1 95 ? 2.927 -15.717 -35.278 1.00 67.62 95 GLN A O 1
ATOM 720 N N . TYR A 1 96 ? 4.247 -16.793 -33.819 1.00 67.81 96 TYR A N 1
ATOM 721 C CA . TYR A 1 96 ? 5.461 -16.129 -34.285 1.00 67.81 96 TYR A CA 1
ATOM 722 C C . TYR A 1 96 ? 5.843 -16.690 -35.656 1.00 67.81 96 TYR A C 1
ATOM 724 O O . TYR A 1 96 ? 6.051 -17.896 -35.803 1.00 67.81 96 TYR A O 1
ATOM 732 N N . ALA A 1 97 ? 5.946 -15.817 -36.658 1.00 63.72 97 ALA A N 1
ATOM 733 C CA . ALA A 1 97 ? 6.427 -16.193 -37.978 1.00 63.72 97 ALA A CA 1
ATOM 734 C C . ALA A 1 97 ? 7.893 -16.648 -37.874 1.00 63.72 97 ALA A C 1
ATOM 736 O O . ALA A 1 97 ? 8.776 -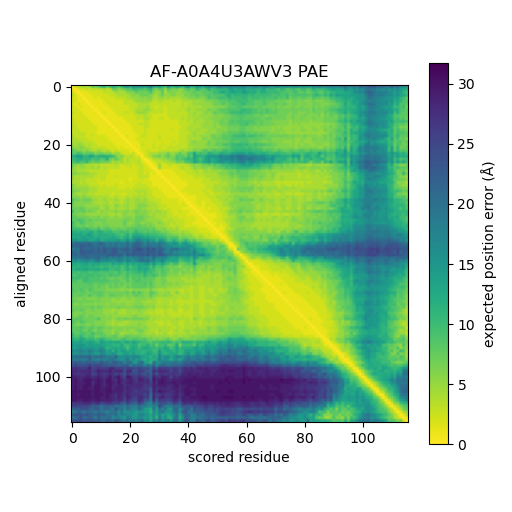15.863 -37.529 1.00 63.72 97 ALA A O 1
ATOM 737 N N . LYS A 1 98 ? 8.160 -17.925 -38.160 1.00 61.41 98 LYS A N 1
ATOM 738 C CA . LYS A 1 98 ? 9.518 -18.452 -38.336 1.00 61.41 98 LYS A CA 1
ATOM 739 C C . LYS A 1 98 ? 9.786 -18.569 -39.833 1.00 61.41 98 LYS A C 1
ATOM 741 O O . LYS A 1 98 ? 8.954 -19.112 -40.556 1.00 61.41 98 LYS A O 1
ATOM 746 N N . ALA A 1 99 ? 10.937 -18.077 -40.293 1.00 61.06 99 ALA A N 1
ATOM 747 C CA . ALA A 1 99 ? 11.358 -18.255 -41.679 1.00 61.06 99 ALA A CA 1
ATOM 748 C C . ALA A 1 99 ? 11.440 -19.757 -42.005 1.00 61.06 99 ALA A C 1
ATOM 750 O O . ALA A 1 99 ? 12.141 -20.515 -41.328 1.00 61.06 99 ALA A O 1
ATOM 751 N N . VAL A 1 100 ? 10.685 -20.184 -43.017 1.00 58.09 100 VAL A N 1
ATOM 752 C CA . VAL A 1 100 ? 10.680 -21.561 -43.513 1.00 58.09 100 VAL A CA 1
ATOM 753 C C . VAL A 1 100 ? 11.913 -21.732 -44.394 1.00 58.09 100 VAL A C 1
ATOM 755 O O . VAL A 1 100 ? 11.929 -21.285 -45.536 1.00 58.09 100 VAL A O 1
ATOM 758 N N . SER A 1 101 ? 12.965 -22.346 -43.856 1.00 48.47 101 SER A N 1
ATOM 759 C CA . SER A 1 101 ? 14.077 -22.861 -44.656 1.00 48.47 101 SER A CA 1
ATOM 760 C C . SER A 1 101 ? 14.020 -24.387 -44.625 1.00 48.47 101 SER A C 1
ATOM 762 O O . SER A 1 101 ? 14.217 -24.992 -43.572 1.00 48.47 101 SER A O 1
ATOM 764 N N . GLY A 1 102 ? 13.714 -24.992 -45.776 1.00 52.41 102 GLY A N 1
ATOM 765 C CA . GLY A 1 102 ? 13.760 -26.440 -45.998 1.00 52.41 102 GLY A CA 1
ATOM 766 C C . GLY A 1 102 ? 12.456 -27.201 -45.723 1.00 52.41 102 GLY A C 1
ATOM 767 O O . GLY A 1 102 ? 11.693 -26.871 -44.822 1.00 52.41 102 GLY A O 1
ATOM 768 N N . ASN A 1 103 ? 12.245 -28.260 -46.512 1.00 62.66 103 ASN A N 1
ATOM 769 C CA . ASN A 1 103 ? 11.065 -29.131 -46.653 1.00 62.66 103 ASN A CA 1
ATOM 770 C C . ASN A 1 103 ? 10.582 -29.874 -45.379 1.00 62.66 103 ASN A C 1
ATOM 772 O O . ASN A 1 103 ? 9.772 -30.788 -45.474 1.00 62.66 103 ASN A O 1
ATOM 776 N N . ASN A 1 104 ? 11.036 -29.492 -44.183 1.00 56.34 104 ASN A N 1
ATOM 777 C CA . ASN A 1 104 ? 10.494 -29.972 -42.910 1.00 56.34 104 ASN A CA 1
ATOM 778 C C . ASN A 1 104 ? 9.640 -28.877 -42.275 1.00 56.34 104 ASN A C 1
ATOM 780 O O . ASN A 1 1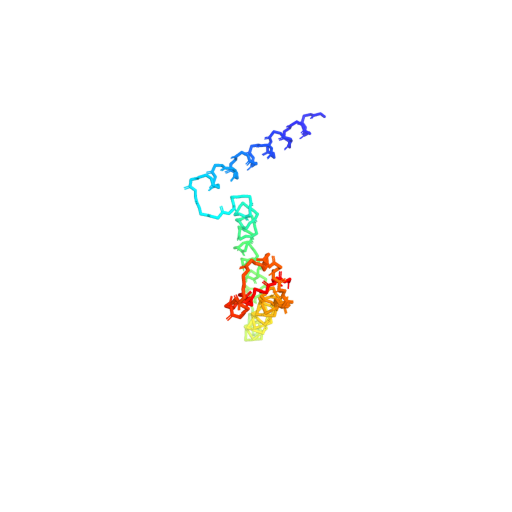04 ? 9.976 -28.234 -41.279 1.00 56.34 104 ASN A O 1
ATOM 784 N N . GLN A 1 105 ? 8.498 -28.683 -42.916 1.00 58.16 105 GLN A N 1
ATOM 785 C CA . GLN A 1 105 ? 7.324 -28.052 -42.347 1.00 58.16 105 GLN A CA 1
ATOM 786 C C . GLN A 1 105 ? 6.939 -28.847 -41.073 1.00 58.16 105 GLN A C 1
ATOM 788 O O . GLN A 1 105 ? 7.160 -30.053 -41.004 1.00 58.16 105 GLN A O 1
ATOM 793 N N . TYR A 1 106 ? 6.377 -28.190 -40.056 1.00 53.69 106 TYR A N 1
ATOM 794 C CA . TYR A 1 106 ? 5.817 -28.826 -38.845 1.00 53.69 106 TYR A CA 1
ATOM 795 C C . TYR A 1 106 ? 6.797 -29.273 -37.737 1.00 53.69 106 TYR A C 1
ATOM 797 O O . TYR A 1 106 ? 6.670 -30.360 -37.186 1.00 53.69 106 TYR A O 1
ATOM 805 N N . GLN A 1 107 ? 7.695 -28.400 -37.274 1.00 52.81 107 GLN A N 1
ATOM 806 C CA . GLN A 1 107 ? 8.091 -28.442 -35.855 1.00 52.81 107 GLN A CA 1
ATOM 807 C C . GLN A 1 107 ? 7.602 -27.185 -35.140 1.00 52.81 107 GLN A C 1
ATOM 809 O O . GLN A 1 107 ? 8.261 -26.148 -35.149 1.00 52.81 107 GLN A O 1
ATOM 814 N N . GLY A 1 108 ? 6.397 -27.324 -34.574 1.00 53.62 108 GLY A N 1
ATOM 815 C CA . GLY A 1 108 ? 5.814 -26.524 -33.499 1.00 53.62 108 GLY A CA 1
ATOM 816 C C . GLY A 1 108 ? 6.069 -25.024 -33.563 1.00 53.62 108 GLY A C 1
ATOM 817 O O . GLY A 1 108 ? 7.004 -24.531 -32.931 1.00 53.62 108 GLY A O 1
ATOM 818 N N . ALA A 1 109 ? 5.167 -24.277 -34.209 1.00 54.28 109 ALA A N 1
ATOM 819 C CA . ALA A 1 109 ? 4.929 -22.906 -33.776 1.00 54.28 109 ALA A CA 1
ATOM 820 C C . ALA A 1 109 ? 4.593 -22.995 -32.281 1.00 54.28 109 ALA A C 1
ATOM 822 O O . ALA A 1 109 ? 3.545 -23.524 -31.916 1.00 54.28 109 ALA A O 1
ATOM 823 N N . LYS A 1 110 ? 5.532 -22.615 -31.403 1.00 58.19 110 LYS A N 1
ATOM 824 C CA . LYS A 1 110 ? 5.265 -22.574 -29.965 1.00 58.19 110 LYS A CA 1
ATOM 825 C C . LYS A 1 110 ? 4.046 -21.673 -29.809 1.00 58.19 110 LYS A C 1
ATOM 827 O O . LYS A 1 110 ? 4.120 -20.505 -30.181 1.00 58.19 110 LYS A O 1
ATOM 832 N N . ASN A 1 111 ? 2.932 -22.244 -29.347 1.00 55.75 111 ASN A N 1
ATOM 833 C CA . ASN A 1 111 ? 1.713 -21.508 -29.037 1.00 55.75 111 ASN A CA 1
ATOM 834 C C . ASN A 1 111 ? 2.042 -20.543 -27.900 1.00 55.75 111 ASN A C 1
ATOM 836 O O . ASN A 1 111 ? 1.894 -20.867 -26.721 1.00 55.75 111 ASN A O 1
ATOM 840 N N . THR A 1 112 ? 2.550 -19.372 -28.253 1.00 63.47 112 THR A N 1
ATOM 841 C CA . THR A 1 112 ? 2.749 -18.291 -27.310 1.00 63.47 112 THR A CA 1
ATOM 842 C C . THR A 1 112 ? 1.470 -17.477 -27.302 1.00 63.47 112 THR A C 1
ATOM 844 O O . THR A 1 112 ? 0.874 -17.185 -28.335 1.00 63.47 112 THR A O 1
ATOM 847 N N . HIS A 1 113 ? 1.002 -17.155 -26.111 1.00 67.44 113 HIS A N 1
ATOM 848 C CA . HIS A 1 113 ? -0.086 -16.216 -25.933 1.00 67.44 113 HIS A CA 1
ATOM 849 C C . HIS A 1 113 ? 0.537 -14.888 -25.540 1.00 67.44 113 HIS A C 1
ATOM 851 O O . HIS A 1 113 ? 1.463 -14.865 -24.729 1.00 67.44 113 HIS A O 1
ATOM 857 N N . LEU A 1 114 ? 0.034 -13.800 -26.108 1.00 68.44 114 LEU A N 1
ATOM 858 C CA . LEU A 1 114 ? 0.264 -12.487 -25.531 1.00 68.44 114 LEU A CA 1
ATOM 859 C C . LEU A 1 114 ? -0.774 -12.327 -24.409 1.00 68.44 114 LEU A C 1
ATOM 861 O O . LEU A 1 114 ? -1.972 -12.306 -24.715 1.00 68.44 114 LEU A O 1
ATOM 865 N N . PRO A 1 115 ? -0.366 -12.331 -23.127 1.00 68.94 115 PRO A N 1
ATOM 866 C CA . PRO A 1 115 ? -1.269 -11.966 -22.048 1.00 68.94 115 PRO A CA 1
ATOM 867 C C . PRO A 1 115 ? -1.619 -10.476 -22.170 1.00 68.94 115 PRO A C 1
ATOM 869 O O . PRO A 1 115 ? -0.716 -9.652 -22.318 1.00 68.94 115 PRO A O 1
ATOM 872 N N . LEU A 1 116 ? -2.912 -10.150 -22.124 1.00 61.53 116 LEU A N 1
ATOM 873 C CA . LEU A 1 116 ? -3.422 -8.796 -21.887 1.00 61.53 116 LEU A CA 1
ATOM 874 C C . LEU A 1 116 ? -4.221 -8.771 -20.591 1.00 61.53 116 LEU A C 1
ATOM 876 O O . LEU A 1 116 ? -5.114 -9.640 -20.466 1.00 61.53 116 LEU A O 1
#

Secondary structure (DSSP, 8-state):
-HHHHHHHHHHHHHHHHHHHHHHHSSS-HHHHHHHHHHHHHHHHHHHHHHHHHTTT-GGGHHHHHHHHHHHHHHHHHHHHHHHHHHT---EEEE-------SS---S----EEEE-

Foldseek 3Di:
DVVVVVVVVVVVVQVVQQVVCVVPHDDRSNVVVVVCVVVVCVVVVVVVLCCPQPPVCPPCVVVSVVVVVVVVVVVVVVVVVCVVVVPDWDWDWDQDDDDDDDDPDDDDSDRHTDTD

Radius of gyration: 26.09 Å; Cα contacts (8 Å, |Δi|>4): 54; chains: 1; bounding box: 46×60×74 Å

pLDDT: mean 83.37, std 13.67, range [48.47, 97.06]

Solvent-accessible surface area (backbone atoms only — not comparable to full-atom values): 6823 Å² total; per-residue (Å²): 109,69,67,59,52,52,52,52,53,51,52,52,50,50,52,52,51,17,50,51,35,37,74,77,54,80,66,58,19,56,61,48,53,54,48,49,59,58,56,66,49,48,64,57,53,53,51,52,50,42,57,70,53,57,56,82,28,75,92,50,40,66,60,44,49,54,51,52,53,51,52,52,52,51,53,50,54,49,52,51,50,50,50,54,59,71,69,58,61,53,71,45,84,43,75,72,88,69,88,87,77,68,96,71,76,88,77,69,74,64,85,42,57,52,76,80

Sequence (116 aa):
LFIATVLTAGTAFLLWLGEQITANGVGNGISMIIFAGLVAAIPNVANQIYLQQFQNAGDQLFMHIIKMVLIGLVILAIVVGVIYIQQAVRKIPIQYAKAVSGNNQYQGAKNTHLPL

InterPro domains:
  IPR002208 SecY/SEC61-alpha family [PF00344] (2-116)
  IPR023201 SecY domain superfamily [G3DSA:1.10.3370.10] (1-116)
  IPR023201 SecY domain superfamily [SSF103491] (2-116)

Mean predicted aligned error: 10.61 Å